Protein AF-A0A2H1X1J3-F1 (afdb_monomer_lite)

Organism: Spodoptera frugiperda (NCBI:txid7108)

Radius of gyration: 12.86 Å; chains: 1; bounding box: 32×22×31 Å

Secondary structure (DSSP, 8-state):
--EEEE------BTTB--EEEEEEEEEETTEEEEEEEEEETTEEEEEEEEEEE-TTSSS-EEEEE-

Foldseek 3Di:
DAAKDFDPDDDDDPVAPFPRWMWGWDDDVQWIKIKIWGQDPNDIDIWIWTWHDDPPPDPDIDIDID

pLDDT: mean 95.68, std 3.0, range [85.19, 98.5]

Structure (mmCIF, N/CA/C/O backbone):
data_AF-A0A2H1X1J3-F1
#
_entry.id   AF-A0A2H1X1J3-F1
#
loop_
_atom_site.group_PDB
_atom_site.id
_atom_site.type_symbol
_atom_site.label_atom_id
_atom_site.label_alt_id
_atom_site.label_comp_id
_atom_site.label_asym_id
_atom_site.label_entity_id
_atom_site.label_seq_id
_atom_site.pdbx_PDB_ins_code
_atom_site.Cartn_x
_atom_site.Cartn_y
_atom_site.Cartn_z
_atom_site.occupancy
_atom_site.B_iso_or_equiv
_atom_site.auth_seq_id
_atom_site.auth_comp_id
_atom_site.auth_asym_id
_atom_site.auth_atom_id
_atom_site.pdbx_PDB_model_num
ATOM 1 N N . TYR A 1 1 ? -0.166 -7.626 -11.448 1.00 88.31 1 TYR A N 1
ATOM 2 C CA . TYR A 1 1 ? -0.046 -7.227 -10.029 1.00 88.31 1 TYR A CA 1
ATOM 3 C C . TYR A 1 1 ? -0.875 -5.986 -9.696 1.00 88.31 1 TYR A C 1
ATOM 5 O O . TYR A 1 1 ? -1.118 -5.735 -8.524 1.00 88.31 1 TYR A O 1
ATOM 13 N N . THR A 1 2 ? -1.309 -5.202 -10.686 1.00 95.38 2 THR A N 1
ATOM 14 C CA . THR A 1 2 ? -2.163 -4.023 -10.490 1.00 95.38 2 THR A CA 1
ATOM 15 C C . THR A 1 2 ? -3.548 -4.392 -9.949 1.00 95.38 2 THR A C 1
ATOM 17 O O . THR A 1 2 ? -3.945 -5.558 -9.994 1.00 95.38 2 THR A O 1
ATOM 20 N N . GLY A 1 3 ? -4.281 -3.394 -9.457 1.00 97.69 3 GLY A N 1
ATOM 21 C CA . GLY A 1 3 ? -5.626 -3.551 -8.907 1.00 97.69 3 GLY A CA 1
ATOM 22 C C . GLY A 1 3 ? -5.672 -3.463 -7.383 1.00 97.69 3 GLY A C 1
ATOM 23 O O . GLY A 1 3 ? -4.719 -3.015 -6.744 1.00 97.69 3 GLY A O 1
ATOM 24 N N . GLU A 1 4 ? -6.818 -3.844 -6.816 1.00 98.38 4 GLU A N 1
ATOM 25 C CA . GLU A 1 4 ? -7.055 -3.855 -5.371 1.00 98.38 4 GLU A CA 1
ATOM 26 C C . GLU A 1 4 ? -6.711 -5.216 -4.759 1.00 98.38 4 GLU A C 1
ATOM 28 O O . GLU A 1 4 ? -7.059 -6.266 -5.297 1.00 98.38 4 GLU A O 1
ATOM 33 N N . TRP A 1 5 ? -6.049 -5.171 -3.608 1.00 98.31 5 TRP A N 1
ATOM 34 C CA . TRP A 1 5 ? -5.617 -6.321 -2.829 1.00 98.31 5 TRP A CA 1
ATOM 35 C C . TRP A 1 5 ? -6.128 -6.193 -1.401 1.00 98.31 5 TRP A C 1
ATOM 37 O O . TRP A 1 5 ? -5.929 -5.161 -0.757 1.00 98.31 5 TRP A O 1
ATOM 47 N N . ILE A 1 6 ? -6.765 -7.252 -0.904 1.00 98.31 6 ILE A N 1
ATOM 48 C CA . ILE A 1 6 ? -7.251 -7.340 0.474 1.00 98.31 6 ILE A CA 1
ATOM 49 C C . ILE A 1 6 ? -6.148 -7.958 1.334 1.00 98.31 6 ILE A C 1
ATOM 51 O O . ILE A 1 6 ? -5.661 -9.049 1.040 1.00 98.31 6 ILE A O 1
ATOM 55 N N . GLU A 1 7 ? -5.760 -7.268 2.404 1.00 97.94 7 GLU A N 1
ATOM 56 C CA . GLU A 1 7 ? -4.815 -7.808 3.381 1.00 97.94 7 GLU A CA 1
ATOM 57 C C . GLU A 1 7 ? -5.504 -8.897 4.210 1.00 97.94 7 GLU A C 1
ATOM 59 O O . GLU A 1 7 ? -6.449 -8.622 4.950 1.00 97.94 7 GLU A O 1
ATOM 64 N N . VAL A 1 8 ? -5.015 -10.132 4.102 1.00 97.62 8 VAL A N 1
ATOM 65 C CA . VAL A 1 8 ? -5.523 -11.275 4.880 1.00 97.62 8 VAL A CA 1
ATOM 66 C C . VAL A 1 8 ? -4.863 -11.345 6.259 1.00 97.62 8 VAL A 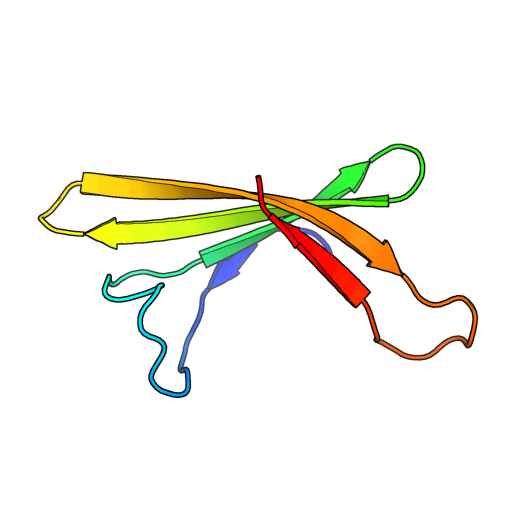C 1
ATOM 68 O O . VAL A 1 8 ? -5.511 -11.669 7.250 1.00 97.62 8 VAL A O 1
ATOM 71 N N . SER A 1 9 ? -3.568 -11.031 6.335 1.00 96.00 9 SER A N 1
ATOM 72 C CA . SER A 1 9 ? -2.772 -11.101 7.562 1.00 96.00 9 SER A CA 1
ATOM 73 C C . SER A 1 9 ? -1.541 -10.205 7.472 1.00 96.00 9 SER A C 1
ATOM 75 O O . SER A 1 9 ? -1.018 -9.989 6.378 1.00 96.00 9 SER A O 1
ATOM 77 N N . ARG A 1 10 ? -1.025 -9.758 8.620 1.00 95.06 10 ARG A N 1
ATOM 78 C CA . ARG A 1 10 ? 0.230 -9.003 8.715 1.00 95.06 10 ARG A CA 1
ATOM 79 C C . ARG A 1 10 ? 0.977 -9.299 10.010 1.00 95.06 10 ARG A C 1
ATOM 81 O O . ARG A 1 10 ? 0.366 -9.683 11.007 1.00 95.06 10 ARG A O 1
ATOM 88 N N . TYR A 1 11 ? 2.275 -9.007 10.020 1.00 96.69 11 TYR A N 1
ATOM 89 C CA . TYR A 1 11 ? 2.976 -8.751 11.276 1.00 96.69 11 TYR A CA 1
ATOM 90 C C . TYR A 1 11 ? 2.482 -7.434 11.901 1.00 96.69 11 TYR A C 1
ATOM 92 O O . TYR A 1 11 ? 2.073 -6.526 11.167 1.00 96.69 11 TYR A O 1
ATOM 100 N N . PRO A 1 12 ? 2.502 -7.299 13.238 1.00 93.94 12 PRO A N 1
ATOM 101 C CA . PRO A 1 12 ? 2.125 -6.052 13.894 1.00 93.94 12 PRO A CA 1
ATOM 102 C C . PRO A 1 12 ? 2.962 -4.872 13.382 1.00 93.94 12 PRO A C 1
ATOM 104 O O . PRO A 1 12 ? 4.188 -4.946 13.355 1.00 93.94 12 PRO A O 1
ATOM 107 N N . GLN A 1 13 ? 2.300 -3.773 13.007 1.00 92.69 13 GLN A N 1
ATOM 108 C CA . GLN A 1 13 ? 2.959 -2.515 12.651 1.00 92.69 13 GLN A CA 1
ATOM 109 C C . GLN A 1 13 ? 2.279 -1.328 13.360 1.00 92.69 13 GLN A C 1
ATOM 111 O O . GLN A 1 13 ? 1.047 -1.297 13.429 1.00 92.69 13 GLN A O 1
ATOM 116 N N . PRO A 1 14 ? 3.029 -0.332 13.867 1.00 92.88 14 PRO A N 1
ATOM 117 C CA . PRO A 1 14 ? 2.440 0.805 14.583 1.00 92.88 14 PRO A CA 1
ATOM 118 C C . PRO A 1 14 ? 1.589 1.739 13.710 1.00 92.88 14 PRO A C 1
ATOM 120 O O . PRO A 1 14 ? 0.666 2.376 14.204 1.00 92.88 14 PRO A O 1
ATOM 123 N N . THR A 1 15 ? 1.891 1.833 12.413 1.00 91.19 15 THR A N 1
ATOM 124 C CA . THR A 1 15 ? 1.260 2.768 11.459 1.00 91.19 15 THR A CA 1
ATOM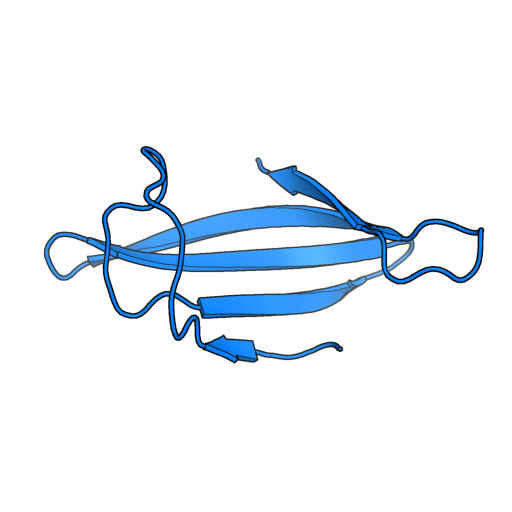 125 C C . THR A 1 15 ? -0.027 2.240 10.824 1.00 91.19 15 THR A C 1
ATOM 127 O O . THR A 1 15 ? -0.772 2.984 10.184 1.00 91.19 15 THR A O 1
ATOM 130 N N . GLN A 1 16 ? -0.332 0.961 11.027 1.00 93.31 16 GLN A N 1
ATOM 131 C CA . GLN A 1 16 ? -1.567 0.334 10.572 1.00 93.31 16 GLN A CA 1
ATOM 132 C C . GLN A 1 16 ? -2.169 -0.398 11.762 1.00 93.31 16 GLN A C 1
ATOM 134 O O . GLN A 1 16 ? -1.802 -1.527 12.079 1.00 93.31 16 GLN A O 1
ATOM 139 N N . THR A 1 17 ? -3.067 0.281 12.464 1.00 95.69 17 THR A N 1
ATOM 140 C CA . THR A 1 17 ? -3.767 -0.221 13.657 1.00 95.69 17 THR A CA 1
ATOM 141 C C . THR A 1 17 ? -5.224 -0.572 13.354 1.00 95.69 17 THR A C 1
ATOM 143 O O . THR A 1 17 ? -5.889 -1.215 14.164 1.00 95.69 17 THR A O 1
ATOM 146 N N . GLY A 1 18 ? -5.714 -0.195 12.170 1.00 95.75 18 GLY A N 1
ATOM 147 C CA . GLY A 1 18 ? -7.074 -0.430 11.713 1.00 95.75 18 GLY A CA 1
ATOM 148 C C . GLY A 1 18 ? -7.339 -1.814 11.119 1.00 95.75 18 GLY A C 1
ATOM 149 O O . GLY A 1 18 ? -6.478 -2.703 11.059 1.00 95.75 18 GLY A O 1
ATOM 150 N N . GLN A 1 19 ? -8.583 -1.958 10.663 1.00 96.62 19 GLN A N 1
ATOM 151 C CA . GLN A 1 19 ? -9.180 -3.168 10.091 1.00 96.62 19 GLN A CA 1
ATOM 152 C C . GLN A 1 19 ? -9.558 -2.969 8.616 1.00 96.62 19 GLN A C 1
ATOM 154 O O . GLN A 1 19 ? -9.489 -1.854 8.094 1.00 96.62 19 GLN A O 1
ATOM 159 N N . CYS A 1 20 ? -9.991 -4.045 7.949 1.00 97.12 20 CYS A N 1
ATOM 160 C CA . CYS A 1 20 ? -10.396 -4.037 6.535 1.00 97.12 20 CYS A CA 1
ATOM 161 C C . CYS A 1 20 ? -9.331 -3.392 5.633 1.00 97.12 20 CYS A C 1
ATOM 163 O O . CYS A 1 20 ? -9.629 -2.491 4.841 1.00 97.12 20 CYS A O 1
ATOM 165 N N . ASN A 1 21 ? -8.077 -3.804 5.827 1.00 98.12 21 ASN A N 1
ATOM 166 C CA . ASN A 1 21 ? -6.940 -3.197 5.156 1.00 98.12 21 ASN A CA 1
ATOM 167 C C . ASN A 1 21 ? -6.884 -3.632 3.691 1.00 98.12 21 ASN A C 1
ATOM 169 O O . ASN A 1 21 ? -7.144 -4.788 3.353 1.00 98.12 21 ASN A O 1
ATOM 173 N N . ARG A 1 22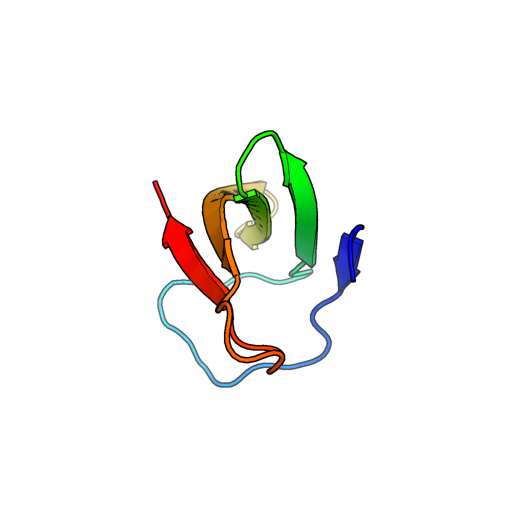 ? -6.558 -2.682 2.820 1.00 98.00 22 ARG A N 1
ATOM 174 C CA . ARG A 1 22 ? -6.454 -2.902 1.377 1.00 98.00 22 ARG A CA 1
ATOM 175 C C . ARG A 1 22 ? -5.413 -1.992 0.763 1.00 98.00 22 ARG A C 1
ATOM 177 O O . ARG A 1 22 ? -5.298 -0.831 1.159 1.00 98.00 22 ARG A O 1
ATOM 184 N N . ALA A 1 23 ? -4.704 -2.532 -0.213 1.00 98.19 23 ALA A N 1
ATOM 185 C CA . ALA A 1 23 ? -3.760 -1.807 -1.042 1.00 98.19 23 ALA A CA 1
ATOM 186 C C . ALA A 1 23 ? -4.301 -1.751 -2.470 1.00 98.19 23 ALA A C 1
ATOM 188 O O . ALA A 1 23 ? -4.851 -2.731 -2.971 1.00 98.19 23 ALA A O 1
ATOM 189 N N . LYS A 1 24 ? -4.146 -0.612 -3.137 1.00 98.50 24 LYS A N 1
ATOM 190 C CA . LYS A 1 24 ? -4.428 -0.470 -4.564 1.00 98.50 24 LYS A CA 1
ATOM 191 C C . LYS A 1 24 ? -3.150 -0.061 -5.281 1.00 98.50 24 LYS A C 1
ATOM 193 O O . LYS A 1 24 ? -2.513 0.905 -4.867 1.00 98.50 24 LYS A O 1
ATOM 198 N N . TYR A 1 25 ? -2.813 -0.792 -6.339 1.00 98.12 25 TYR A N 1
ATOM 199 C CA . TYR A 1 25 ? -1.656 -0.527 -7.191 1.00 98.12 25 TYR A CA 1
ATOM 200 C C . TYR A 1 25 ? -2.125 -0.157 -8.591 1.00 98.12 25 TYR A C 1
ATOM 202 O O . TYR A 1 25 ? -2.790 -0.965 -9.250 1.00 98.12 25 TYR A O 1
ATOM 210 N N . GLU A 1 26 ? -1.769 1.032 -9.067 1.00 97.81 26 GLU A N 1
ATOM 211 C CA . GLU A 1 26 ? -2.138 1.488 -10.410 1.00 97.81 26 GLU A CA 1
ATOM 212 C C . GLU A 1 26 ? -0.895 1.948 -11.177 1.00 97.81 26 GLU A C 1
ATOM 214 O O . GLU A 1 26 ? -0.040 2.632 -10.615 1.00 97.81 26 GLU A O 1
ATOM 219 N N . PRO A 1 27 ? -0.746 1.557 -12.452 1.00 96.06 27 PRO A N 1
ATOM 220 C CA . PRO A 1 27 ? 0.374 2.012 -13.255 1.00 96.06 27 PRO A CA 1
ATOM 221 C C . PRO A 1 27 ? 0.228 3.513 -13.515 1.00 96.06 27 PRO A C 1
ATOM 223 O O . PRO A 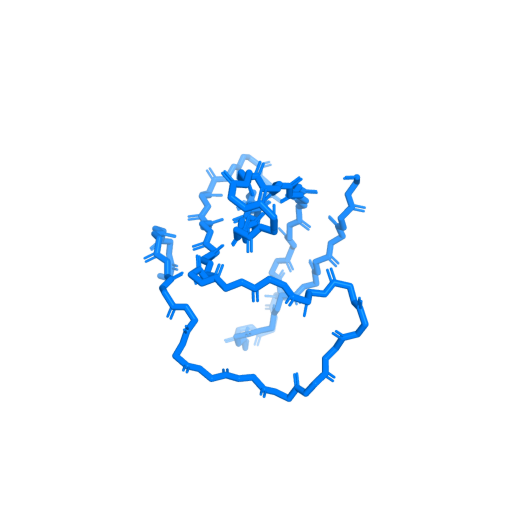1 27 ? -0.846 3.993 -13.877 1.00 96.06 27 PRO A O 1
ATOM 226 N N . VAL A 1 28 ? 1.322 4.245 -13.350 1.00 95.50 28 VAL A N 1
ATOM 227 C CA . VAL A 1 28 ? 1.429 5.665 -13.695 1.00 95.50 28 VAL A CA 1
ATOM 228 C C . VAL A 1 28 ? 2.654 5.874 -14.580 1.00 95.50 28 VAL A C 1
ATOM 230 O O . VAL A 1 28 ? 3.460 4.962 -14.773 1.00 95.50 28 VAL A O 1
ATOM 233 N N . ASN A 1 29 ? 2.810 7.068 -15.153 1.00 92.38 29 ASN A N 1
ATOM 234 C CA . ASN A 1 29 ? 3.981 7.340 -15.978 1.00 92.38 29 ASN A CA 1
ATOM 235 C C . ASN A 1 29 ? 5.258 7.276 -15.122 1.00 92.38 29 ASN A C 1
ATOM 237 O O . ASN A 1 29 ? 5.407 8.049 -14.179 1.00 92.38 29 ASN A O 1
ATOM 241 N N . GLY A 1 30 ? 6.153 6.338 -15.437 1.00 87.06 30 GLY A N 1
ATOM 242 C CA . GLY A 1 30 ? 7.426 6.161 -14.734 1.00 87.06 30 GLY A CA 1
ATOM 243 C C . GLY A 1 30 ? 7.356 5.437 -13.384 1.00 87.06 30 GLY A C 1
ATOM 244 O O . GLY A 1 30 ? 8.362 5.402 -12.683 1.00 87.06 30 GLY A O 1
ATOM 245 N N . GLY A 1 31 ? 6.219 4.843 -13.004 1.00 94.31 31 GLY A N 1
ATOM 246 C CA . GLY A 1 31 ? 6.120 4.132 -11.728 1.00 94.31 31 GLY A CA 1
ATOM 247 C C . GLY A 1 31 ? 4.746 3.538 -11.447 1.00 94.31 31 GLY A C 1
ATOM 248 O O . GLY A 1 31 ? 3.957 3.257 -12.350 1.00 94.31 31 GLY A O 1
ATOM 249 N N . ILE A 1 32 ? 4.467 3.329 -10.166 1.00 97.00 32 ILE A N 1
ATOM 250 C CA . ILE A 1 32 ? 3.223 2.733 -9.676 1.00 97.00 32 ILE A CA 1
ATOM 251 C C . ILE A 1 32 ? 2.679 3.634 -8.573 1.00 97.00 32 ILE A C 1
ATOM 253 O O . ILE A 1 32 ? 3.396 3.935 -7.620 1.00 97.00 32 ILE A O 1
ATOM 257 N N . SER A 1 33 ? 1.423 4.059 -8.665 1.00 97.69 33 SER A N 1
ATOM 258 C CA . SER A 1 33 ? 0.760 4.677 -7.521 1.00 97.69 33 SER A CA 1
ATOM 259 C C . SER A 1 33 ? 0.334 3.593 -6.534 1.00 97.69 33 SER A C 1
ATOM 261 O O . SER A 1 33 ? -0.172 2.533 -6.916 1.00 97.69 33 SER A O 1
ATOM 263 N N . VAL A 1 34 ? 0.558 3.860 -5.250 1.00 98.38 34 VAL A N 1
ATOM 264 C CA . VAL A 1 34 ? 0.178 2.976 -4.148 1.00 98.38 34 VAL A CA 1
ATOM 265 C C . VAL A 1 34 ? -0.817 3.717 -3.273 1.00 98.38 34 VAL A C 1
ATOM 267 O O . VAL A 1 34 ? -0.556 4.836 -2.839 1.00 98.38 34 VAL A O 1
ATOM 270 N N . THR A 1 35 ? -1.958 3.101 -2.990 1.00 98.25 35 THR A N 1
ATOM 271 C CA . THR A 1 35 ? -2.923 3.627 -2.020 1.00 98.25 35 THR A CA 1
ATOM 272 C C . THR A 1 35 ? -3.262 2.557 -1.000 1.00 98.25 35 THR A C 1
ATOM 274 O O . THR A 1 35 ? -3.890 1.557 -1.345 1.00 98.25 35 THR A O 1
ATOM 277 N N . ASN A 1 36 ? -2.910 2.799 0.259 1.00 98.19 36 ASN A N 1
ATOM 278 C CA . ASN A 1 36 ? -3.266 1.931 1.375 1.00 98.19 36 ASN A CA 1
ATOM 279 C C . ASN A 1 36 ? -4.438 2.533 2.140 1.00 98.19 36 ASN A C 1
ATOM 281 O O . ASN A 1 36 ? -4.454 3.729 2.433 1.00 98.19 36 ASN A O 1
ATOM 285 N N . ARG A 1 37 ? -5.423 1.701 2.479 1.00 98.19 37 ARG A N 1
ATOM 286 C CA . ARG A 1 37 ? -6.612 2.120 3.226 1.00 98.19 37 ARG A CA 1
ATOM 287 C C . ARG A 1 37 ? -6.864 1.187 4.390 1.00 98.19 37 ARG A C 1
ATOM 289 O O . ARG A 1 37 ? -6.737 -0.025 4.251 1.00 98.19 37 ARG A O 1
ATOM 296 N N . GLN A 1 38 ? -7.311 1.762 5.495 1.00 98.19 38 GLN A N 1
ATOM 297 C CA . GLN A 1 38 ? -7.686 1.053 6.712 1.00 98.19 38 GLN A CA 1
ATOM 298 C C . GLN A 1 38 ? -8.912 1.711 7.347 1.00 98.19 38 GLN A C 1
ATOM 300 O O . GLN A 1 38 ? -9.155 2.901 7.156 1.00 98.19 38 GLN A O 1
ATOM 305 N N . VAL A 1 39 ? -9.703 0.949 8.096 1.00 98.25 39 VAL A N 1
ATOM 306 C CA . VAL A 1 39 ? -10.810 1.482 8.899 1.00 98.25 39 VAL A CA 1
ATOM 307 C C . VAL A 1 39 ? -10.340 1.634 10.340 1.00 98.25 39 VAL A C 1
ATOM 309 O O . VAL A 1 39 ? -9.976 0.648 10.980 1.00 98.25 39 VAL A O 1
ATOM 312 N N . VAL A 1 40 ? -10.365 2.865 10.849 1.00 97.69 40 VAL A N 1
ATOM 313 C CA . VAL A 1 40 ? -9.984 3.227 12.221 1.00 97.69 40 VAL A CA 1
ATOM 314 C C . VAL A 1 40 ? -11.125 4.033 12.827 1.00 97.69 40 VAL A C 1
ATOM 316 O O . VAL A 1 40 ? -11.546 5.030 12.246 1.00 97.69 40 VAL A O 1
ATOM 319 N N . ASN A 1 41 ? -11.652 3.603 13.977 1.00 97.12 41 ASN A N 1
ATOM 320 C CA . ASN A 1 41 ? -12.777 4.266 14.655 1.00 97.12 41 ASN A CA 1
ATOM 321 C C . ASN A 1 41 ? -13.950 4.573 13.705 1.00 97.12 41 ASN A C 1
ATOM 323 O O . ASN A 1 41 ? -14.452 5.694 13.658 1.00 97.12 41 ASN A O 1
ATOM 327 N N . GLN A 1 42 ? -14.347 3.569 12.912 1.00 97.56 42 GLN A N 1
ATOM 328 C CA . GLN A 1 42 ? -15.434 3.649 11.922 1.00 97.56 42 GLN A CA 1
ATOM 329 C C . GLN A 1 42 ? -15.200 4.672 10.792 1.00 97.56 42 GLN A C 1
ATOM 331 O O . GLN A 1 42 ? -16.117 4.985 10.037 1.00 97.56 42 GLN A O 1
ATOM 336 N N . ARG A 1 43 ? -13.973 5.181 10.635 1.00 98.00 43 ARG A N 1
ATOM 337 C CA . ARG A 1 43 ? -13.583 6.103 9.564 1.00 98.00 43 ARG A CA 1
ATOM 338 C C . ARG A 1 43 ? -12.554 5.460 8.650 1.00 98.00 43 ARG A C 1
ATOM 340 O O . ARG A 1 43 ? -11.673 4.731 9.102 1.00 98.00 43 ARG A O 1
ATOM 347 N N . LEU A 1 44 ? -12.664 5.745 7.356 1.00 97.94 44 LEU A N 1
ATOM 348 C CA . LEU A 1 44 ? -11.677 5.323 6.372 1.00 97.94 44 LEU A CA 1
ATOM 349 C C . LEU A 1 44 ? -10.455 6.244 6.459 1.00 97.94 44 LEU A C 1
ATOM 351 O O . LEU A 1 44 ? -10.545 7.428 6.148 1.00 97.94 44 LEU A O 1
ATOM 355 N N . ALA A 1 45 ? -9.319 5.691 6.865 1.00 97.94 45 ALA A N 1
ATOM 356 C CA . ALA A 1 45 ? -8.019 6.338 6.784 1.00 97.94 45 ALA A CA 1
ATOM 357 C C . ALA A 1 45 ? -7.287 5.838 5.534 1.00 97.94 45 ALA A C 1
ATOM 359 O O . ALA A 1 45 ? -7.329 4.648 5.215 1.00 97.94 45 ALA A O 1
ATOM 360 N N . THR A 1 46 ? -6.638 6.755 4.822 1.00 97.69 46 THR A N 1
ATOM 361 C CA . THR A 1 46 ? -5.942 6.482 3.561 1.00 97.69 46 THR A CA 1
ATOM 362 C C . THR A 1 46 ? -4.572 7.140 3.587 1.00 97.69 46 THR A C 1
ATOM 364 O O . THR A 1 46 ? -4.451 8.261 4.072 1.00 97.69 46 THR A O 1
ATOM 367 N N . ILE A 1 47 ? -3.568 6.458 3.044 1.00 97.75 47 ILE A N 1
ATOM 368 C CA . ILE A 1 47 ? -2.258 7.027 2.727 1.00 97.75 47 ILE A CA 1
ATOM 369 C C . ILE A 1 47 ? -1.899 6.661 1.289 1.00 97.75 47 ILE A C 1
ATOM 371 O O . ILE A 1 47 ? -2.214 5.560 0.821 1.00 97.75 47 ILE A O 1
ATOM 375 N N . SER A 1 48 ? -1.260 7.594 0.593 1.00 97.81 48 SER A N 1
ATOM 376 C CA . SER A 1 48 ? -0.850 7.427 -0.795 1.00 97.81 48 SER A CA 1
ATOM 377 C C . SER A 1 48 ? 0.663 7.529 -0.916 1.00 97.81 48 SER A C 1
ATOM 379 O O . SER A 1 48 ? 1.337 8.138 -0.089 1.00 97.81 48 SER A O 1
ATOM 381 N N . GLY A 1 49 ? 1.197 6.898 -1.947 1.00 97.19 49 GLY A N 1
ATOM 382 C CA . GLY A 1 49 ? 2.617 6.885 -2.226 1.00 97.19 49 GLY A CA 1
ATOM 383 C C . GLY A 1 49 ? 2.899 6.507 -3.667 1.00 97.19 49 GLY A C 1
ATOM 384 O O . GLY A 1 49 ? 1.992 6.273 -4.473 1.00 97.19 49 GLY A O 1
ATOM 385 N N . GLN A 1 50 ? 4.183 6.443 -3.974 1.00 97.62 50 GLN A N 1
ATOM 386 C CA . GLN A 1 50 ? 4.690 6.029 -5.272 1.00 97.62 50 GLN A CA 1
ATOM 387 C C . GLN A 1 50 ? 5.672 4.887 -5.075 1.00 97.62 50 GLN A C 1
ATOM 389 O O . GLN A 1 50 ? 6.383 4.835 -4.071 1.00 97.62 50 GLN A O 1
ATOM 394 N N . ALA A 1 51 ? 5.694 3.974 -6.037 1.00 97.12 51 ALA A N 1
ATOM 395 C CA . ALA A 1 51 ? 6.635 2.878 -6.061 1.00 97.12 51 ALA A CA 1
ATOM 396 C C . ALA A 1 51 ? 7.396 2.808 -7.383 1.00 97.12 51 ALA A C 1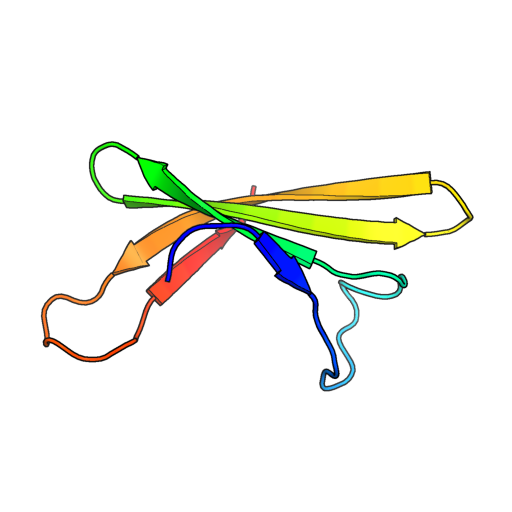
ATOM 398 O O . ALA A 1 51 ? 6.830 3.033 -8.458 1.00 97.12 51 ALA A O 1
ATOM 399 N N . VAL A 1 52 ? 8.674 2.446 -7.283 1.00 95.25 52 VAL A N 1
ATOM 400 C CA . VAL A 1 52 ? 9.572 2.203 -8.415 1.00 95.25 52 VAL A CA 1
ATOM 401 C C . VAL A 1 52 ? 9.971 0.731 -8.411 1.00 95.25 52 VAL A C 1
ATOM 403 O O . VAL A 1 52 ? 10.346 0.176 -7.376 1.00 95.25 52 VAL A O 1
ATOM 406 N N . ALA A 1 53 ? 9.851 0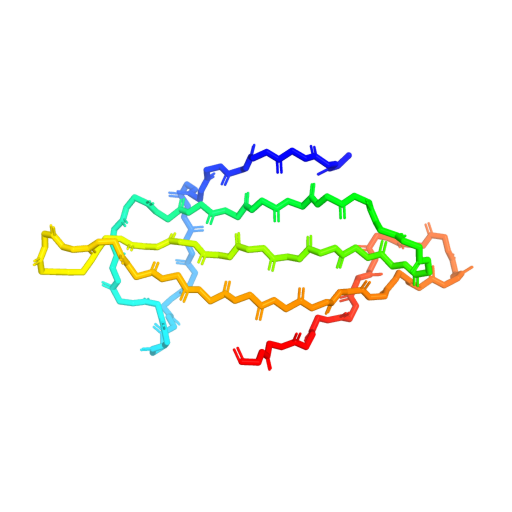.081 -9.568 1.00 92.94 53 ALA A N 1
ATOM 407 C CA . ALA A 1 53 ? 10.241 -1.313 -9.732 1.00 92.94 53 ALA A CA 1
ATOM 408 C C . ALA A 1 53 ? 11.741 -1.436 -9.995 1.00 92.94 53 ALA A C 1
ATOM 410 O O . ALA A 1 53 ? 12.324 -0.630 -10.722 1.00 92.94 53 ALA A O 1
ATOM 411 N N . SER A 1 54 ? 12.360 -2.470 -9.427 1.00 92.62 54 SER A N 1
ATOM 412 C CA . SER A 1 54 ? 13.750 -2.780 -9.740 1.00 92.62 54 SER A CA 1
ATOM 413 C C . SER A 1 54 ? 13.904 -3.261 -11.188 1.00 92.62 54 SER A C 1
ATOM 415 O O . SER A 1 54 ? 13.004 -3.881 -11.752 1.00 92.62 54 SER A O 1
ATOM 417 N N . THR A 1 55 ? 15.052 -2.971 -11.802 1.00 92.06 55 THR A N 1
ATOM 418 C CA . THR A 1 55 ? 15.351 -3.321 -13.202 1.00 92.06 55 THR A CA 1
ATOM 419 C C . THR A 1 55 ? 15.970 -4.710 -13.365 1.00 92.06 55 THR A C 1
ATOM 421 O O . THR A 1 55 ? 16.195 -5.153 -14.487 1.00 92.06 55 THR A O 1
ATOM 424 N N . ASP A 1 56 ? 16.229 -5.413 -12.263 1.00 92.94 56 ASP A N 1
ATOM 425 C CA . ASP A 1 56 ? 16.900 -6.716 -12.220 1.00 92.94 56 ASP A CA 1
ATOM 426 C C . ASP A 1 56 ? 15.974 -7.909 -12.529 1.00 92.94 56 ASP A C 1
ATOM 428 O O . ASP A 1 56 ? 16.408 -9.058 -12.504 1.00 92.94 56 ASP A O 1
ATOM 432 N N . GLY A 1 57 ? 14.703 -7.648 -12.851 1.00 88.25 57 GLY A N 1
ATOM 433 C CA . GLY A 1 57 ? 13.713 -8.673 -13.191 1.00 88.25 57 GLY A CA 1
ATOM 434 C C . GLY A 1 57 ? 13.110 -9.393 -11.980 1.00 88.25 57 GLY A C 1
ATOM 435 O O . GLY A 1 57 ? 12.268 -10.274 -12.161 1.00 88.25 57 GLY A O 1
ATOM 436 N N . PHE A 1 58 ? 13.487 -9.016 -10.754 1.00 92.88 58 PHE A N 1
ATOM 437 C CA . PHE A 1 58 ? 12.884 -9.544 -9.532 1.00 92.88 58 PHE A CA 1
ATOM 438 C C . PHE A 1 58 ? 11.665 -8.719 -9.093 1.00 92.88 58 PHE A C 1
ATOM 440 O O . PHE A 1 58 ? 11.527 -7.536 -9.397 1.00 92.88 58 PHE A O 1
ATOM 447 N N . GLY A 1 59 ? 10.769 -9.337 -8.317 1.00 91.19 59 GLY A N 1
ATOM 448 C CA . GLY A 1 59 ? 9.541 -8.716 -7.801 1.00 91.19 59 GLY A CA 1
ATOM 449 C C . GLY A 1 59 ? 9.752 -7.724 -6.650 1.00 91.19 59 GLY A C 1
ATOM 450 O O . GLY A 1 59 ? 8.999 -7.762 -5.679 1.00 91.19 59 GLY A O 1
ATOM 451 N N . ARG A 1 60 ? 10.782 -6.872 -6.713 1.00 94.25 60 ARG A N 1
ATOM 452 C CA . ARG A 1 60 ? 11.090 -5.866 -5.685 1.00 94.25 60 ARG A CA 1
ATOM 453 C C . ARG A 1 60 ? 10.593 -4.486 -6.112 1.00 94.25 60 ARG A C 1
ATOM 455 O O . ARG A 1 60 ? 10.928 -4.010 -7.196 1.00 94.25 60 ARG A O 1
ATOM 462 N N . LEU A 1 61 ? 9.852 -3.837 -5.216 1.00 93.62 61 LEU A N 1
ATOM 463 C CA . LEU A 1 61 ? 9.398 -2.454 -5.345 1.00 93.62 61 LEU A CA 1
ATOM 464 C C . LEU A 1 61 ? 9.950 -1.628 -4.180 1.00 93.62 61 LEU A C 1
ATOM 466 O O . LEU A 1 61 ? 9.880 -2.067 -3.032 1.00 93.62 61 LEU A O 1
ATOM 470 N N . GLU A 1 62 ? 10.455 -0.435 -4.469 1.00 95.94 62 GLU A N 1
ATOM 471 C CA . GLU A 1 62 ? 10.756 0.579 -3.455 1.00 95.94 62 GLU A CA 1
ATOM 472 C C . GLU A 1 62 ? 9.563 1.530 -3.355 1.00 95.94 62 GLU A C 1
ATOM 474 O O . GLU A 1 62 ? 9.157 2.087 -4.373 1.00 95.94 62 GLU A O 1
ATOM 479 N N . VAL A 1 63 ? 8.971 1.668 -2.162 1.00 97.00 63 VAL A N 1
ATOM 480 C CA . VAL A 1 63 ? 7.736 2.438 -1.935 1.00 97.00 63 VAL A CA 1
ATOM 481 C C . VAL A 1 63 ? 8.010 3.620 -1.011 1.00 97.00 63 VAL A C 1
ATOM 483 O O . VAL A 1 63 ? 8.495 3.429 0.103 1.00 97.00 63 VAL A O 1
ATOM 486 N N . THR A 1 64 ? 7.597 4.814 -1.435 1.00 97.06 64 THR A N 1
ATOM 487 C CA . THR A 1 64 ? 7.672 6.048 -0.642 1.00 97.06 64 THR A CA 1
ATOM 488 C C . THR A 1 64 ? 6.270 6.611 -0.432 1.00 97.06 64 THR A C 1
ATOM 490 O O . THR A 1 64 ? 5.550 6.867 -1.399 1.00 97.06 64 THR A O 1
ATOM 493 N N . PHE A 1 65 ? 5.880 6.799 0.831 1.00 94.94 65 PHE A N 1
ATOM 494 C CA . PHE A 1 65 ? 4.592 7.383 1.217 1.00 94.94 65 PHE A CA 1
ATOM 495 C C . PHE A 1 65 ? 4.714 8.885 1.505 1.00 94.94 65 PHE A C 1
ATOM 497 O O . PHE A 1 65 ? 5.759 9.339 1.974 1.00 94.94 65 PHE A O 1
ATOM 504 N N . SER A 1 66 ? 3.637 9.629 1.233 1.00 85.19 66 SER A N 1
ATOM 505 C CA . SER A 1 66 ? 3.494 11.077 1.463 1.00 85.19 66 SER A CA 1
ATOM 506 C C . SER A 1 66 ? 2.372 11.397 2.437 1.00 85.19 66 SER A C 1
ATOM 508 O O . SER A 1 66 ? 1.318 10.726 2.313 1.00 85.19 66 SER A O 1
#

InterPro domains:
  IPR000566 Lipocalin/cytosolic fatty-acid binding domain [PF08212] (1-65)
  IPR012674 Calycin [G3DSA:2.40.128.20] (1-66)
  IPR012674 Calycin [SSF50814] (1-65)

Sequence (66 aa):
YTGEWIEVSRYPQPTQTGQCNRAKYEPVNGGISVTNRQVVNQRLATISGQAVASTDGFGRLEVTFS